Protein AF-A0A8S3SCC4-F1 (afdb_monomer)

Sequence (163 aa):
MCDLNDFANDFKFLLDLKSYLKEYIETNASKNVGDEINKGIHSKLVDGRSIRIVLPRGCDVLRSVSLENDLNFVGFIGFCKPADQVSETLRDKVWDIDGKLIEEFSNHEDIIAYLSAERTIGGEWGNLVLLQSFDAIEKWRDCPVHHTAIKYVNIQVASLFTC

Structure (mmCIF, N/CA/C/O backbone):
data_AF-A0A8S3SCC4-F1
#
_entry.id   AF-A0A8S3SCC4-F1
#
loop_
_atom_site.group_PDB
_atom_site.id
_atom_site.type_symbol
_atom_site.label_atom_id
_atom_site.label_alt_id
_atom_site.label_comp_id
_atom_site.label_asym_id
_atom_site.label_entity_id
_atom_site.label_seq_id
_atom_site.pdbx_PDB_ins_code
_atom_site.Cartn_x
_atom_site.Cartn_y
_atom_site.Cartn_z
_atom_site.occupancy
_atom_site.B_iso_or_equiv
_atom_site.auth_seq_id
_atom_site.auth_comp_id
_atom_site.auth_asym_id
_atom_site.auth_atom_id
_atom_site.pdbx_PDB_model_num
ATOM 1 N N . MET A 1 1 ? 23.772 -8.218 -3.392 1.00 34.91 1 MET A N 1
ATOM 2 C CA . MET A 1 1 ? 23.919 -7.814 -1.980 1.00 34.91 1 MET A CA 1
ATOM 3 C C . MET A 1 1 ? 22.969 -6.647 -1.807 1.00 34.91 1 MET A C 1
ATOM 5 O O . MET A 1 1 ? 23.211 -5.641 -2.454 1.00 34.91 1 MET A O 1
ATOM 9 N N . CYS A 1 2 ? 21.852 -6.816 -1.093 1.00 42.53 2 CYS A N 1
ATOM 10 C CA . CYS A 1 2 ? 21.035 -5.668 -0.689 1.00 42.53 2 CYS A CA 1
ATOM 11 C C . CYS A 1 2 ? 21.889 -4.826 0.257 1.00 42.53 2 CYS A C 1
ATOM 13 O O . CYS A 1 2 ? 22.423 -5.376 1.223 1.00 42.53 2 CYS A O 1
AT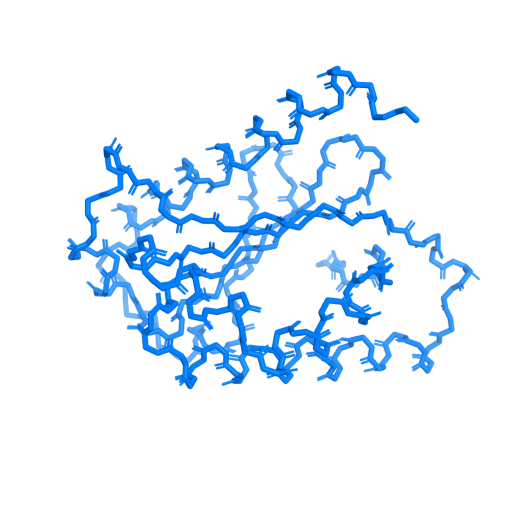OM 15 N N . ASP A 1 3 ? 22.082 -3.548 -0.055 1.00 53.12 3 ASP A N 1
ATOM 16 C CA . ASP A 1 3 ? 22.761 -2.635 0.854 1.00 53.12 3 ASP A CA 1
ATOM 17 C C . ASP A 1 3 ? 21.864 -2.456 2.091 1.00 53.12 3 ASP A C 1
ATOM 19 O O . ASP A 1 3 ? 20.648 -2.292 1.977 1.00 53.12 3 ASP A O 1
ATOM 23 N N . LEU A 1 4 ? 22.433 -2.531 3.294 1.00 49.72 4 LEU A N 1
ATOM 24 C CA . LEU A 1 4 ? 21.672 -2.343 4.537 1.00 49.72 4 LEU A CA 1
ATOM 25 C C . LEU A 1 4 ? 21.039 -0.942 4.599 1.00 49.72 4 LEU A C 1
ATOM 27 O O . LEU A 1 4 ? 19.999 -0.763 5.234 1.00 49.72 4 LEU A O 1
ATOM 31 N N . ASN A 1 5 ? 21.636 0.028 3.899 1.00 58.91 5 ASN A N 1
ATOM 32 C CA . ASN A 1 5 ? 21.083 1.369 3.742 1.00 58.91 5 ASN A CA 1
ATOM 33 C C . ASN A 1 5 ? 19.789 1.382 2.913 1.00 58.91 5 ASN A C 1
ATOM 35 O O . ASN A 1 5 ? 18.883 2.156 3.223 1.00 58.91 5 ASN A O 1
ATOM 39 N N . ASP A 1 6 ? 19.664 0.505 1.914 1.00 66.31 6 ASP A N 1
ATOM 40 C CA . ASP A 1 6 ? 18.458 0.412 1.085 1.00 66.31 6 ASP A CA 1
ATOM 41 C C . ASP A 1 6 ? 17.281 -0.112 1.913 1.00 66.31 6 ASP A C 1
ATOM 43 O O . ASP A 1 6 ? 16.201 0.473 1.899 1.00 66.31 6 ASP A O 1
ATOM 47 N N . PHE A 1 7 ? 17.519 -1.132 2.748 1.00 68.38 7 PHE A N 1
ATOM 48 C CA . PHE A 1 7 ? 16.483 -1.683 3.626 1.00 68.38 7 PHE A CA 1
ATOM 49 C C . PHE A 1 7 ? 15.972 -0.66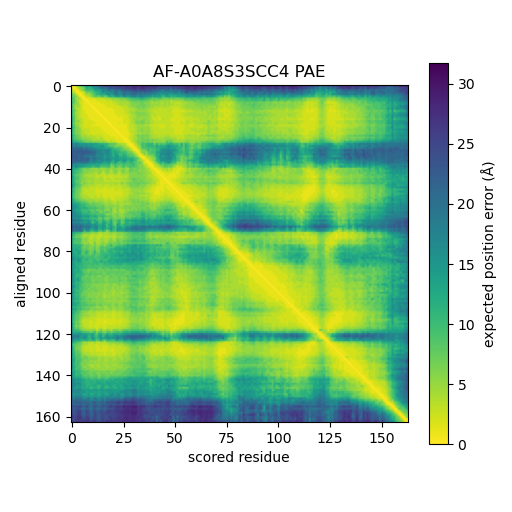2 4.653 1.00 68.38 7 PHE A C 1
ATOM 51 O O . PHE A 1 7 ? 14.769 -0.571 4.893 1.00 68.38 7 PHE A O 1
ATOM 58 N N . ALA A 1 8 ? 16.866 0.127 5.256 1.00 74.56 8 ALA A N 1
ATOM 59 C CA . ALA A 1 8 ? 16.470 1.164 6.208 1.00 74.56 8 ALA A CA 1
ATOM 60 C C . ALA A 1 8 ? 15.599 2.248 5.546 1.00 74.56 8 ALA A C 1
ATOM 62 O O . ALA A 1 8 ? 14.610 2.692 6.136 1.00 74.56 8 ALA A O 1
ATOM 63 N N . ASN A 1 9 ? 15.931 2.638 4.312 1.00 77.62 9 ASN A N 1
ATOM 64 C CA . ASN A 1 9 ? 15.153 3.602 3.535 1.00 77.62 9 ASN A CA 1
ATOM 65 C C . ASN A 1 9 ? 13.790 3.036 3.114 1.00 77.62 9 ASN A C 1
ATOM 67 O O . ASN A 1 9 ? 12.779 3.731 3.234 1.00 77.62 9 ASN A O 1
ATOM 71 N N . ASP A 1 10 ? 13.743 1.776 2.682 1.00 77.44 10 ASP A N 1
ATOM 72 C CA . ASP A 1 10 ? 12.503 1.078 2.330 1.00 77.44 10 ASP A CA 1
ATOM 73 C C . ASP A 1 10 ? 11.573 0.951 3.533 1.00 77.44 10 ASP A C 1
ATOM 75 O O . ASP A 1 10 ? 10.390 1.286 3.456 1.00 77.44 10 ASP A O 1
ATOM 79 N N . PHE A 1 11 ? 12.113 0.537 4.678 1.00 76.94 11 PHE A N 1
ATOM 80 C CA . PHE A 1 11 ? 11.336 0.423 5.903 1.00 76.94 11 PHE A CA 1
ATOM 81 C C . PHE A 1 11 ? 10.830 1.787 6.378 1.00 76.94 11 PHE A C 1
ATOM 83 O O . PHE A 1 11 ? 9.661 1.920 6.742 1.00 76.94 11 PHE A O 1
ATOM 90 N N . LYS A 1 12 ? 11.671 2.829 6.309 1.00 82.75 12 LYS A N 1
ATOM 91 C CA . LYS A 1 12 ? 11.249 4.200 6.612 1.00 82.75 12 LYS A CA 1
ATOM 92 C C . LYS A 1 12 ? 10.109 4.655 5.701 1.00 82.75 12 LYS A C 1
ATOM 94 O O . LYS A 1 12 ? 9.137 5.215 6.198 1.00 82.75 12 LYS A O 1
ATOM 99 N N . PHE A 1 13 ? 10.199 4.395 4.400 1.00 83.88 13 PHE A N 1
ATOM 100 C CA . PHE A 1 13 ? 9.131 4.723 3.459 1.00 83.88 13 PHE A CA 1
ATOM 101 C C . PHE A 1 13 ? 7.803 4.054 3.850 1.00 83.88 13 PHE A C 1
ATOM 103 O O . PHE A 1 13 ? 6.769 4.719 3.885 1.00 83.88 13 PHE A O 1
ATOM 110 N N . LEU A 1 14 ? 7.827 2.768 4.215 1.00 81.62 14 LEU A N 1
ATOM 111 C CA . LEU A 1 14 ? 6.627 2.048 4.655 1.00 81.62 14 LEU A CA 1
ATOM 112 C C . LEU A 1 14 ? 6.047 2.631 5.959 1.00 81.62 14 LEU A C 1
ATOM 114 O O . LEU A 1 14 ? 4.827 2.753 6.088 1.00 81.62 14 LEU A O 1
ATOM 118 N N . LEU A 1 15 ? 6.898 3.059 6.899 1.00 80.50 15 LEU A N 1
ATOM 119 C CA . LEU A 1 15 ? 6.463 3.765 8.112 1.00 80.50 15 LEU A CA 1
ATOM 120 C C . LEU A 1 15 ? 5.856 5.147 7.819 1.00 80.50 15 LEU A C 1
ATOM 122 O O . LEU A 1 15 ? 4.882 5.540 8.470 1.00 80.50 15 LEU A O 1
ATOM 126 N N . ASP A 1 16 ? 6.396 5.874 6.843 1.00 86.00 16 ASP A N 1
ATOM 127 C CA . ASP A 1 16 ? 5.852 7.164 6.414 1.00 86.00 16 ASP A CA 1
ATOM 128 C C . ASP A 1 16 ? 4.451 6.969 5.789 1.00 86.00 16 ASP A C 1
ATOM 130 O O . ASP A 1 16 ? 3.519 7.700 6.133 1.00 86.00 16 ASP A O 1
ATOM 134 N N . LEU A 1 17 ? 4.245 5.923 4.971 1.00 86.06 17 LEU A N 1
ATOM 135 C CA . LEU A 1 17 ? 2.919 5.569 4.433 1.00 86.06 17 LEU A CA 1
ATOM 136 C C . LEU A 1 17 ? 1.920 5.163 5.520 1.00 86.06 17 LEU A C 1
ATOM 138 O O . LEU A 1 17 ? 0.765 5.588 5.479 1.00 86.06 17 LEU A O 1
ATOM 142 N N . LYS A 1 18 ? 2.358 4.380 6.516 1.00 81.00 18 LYS A N 1
ATOM 143 C CA . LYS A 1 18 ? 1.554 4.073 7.712 1.00 81.00 18 LYS A CA 1
ATOM 144 C C . LYS A 1 18 ? 1.067 5.359 8.380 1.00 81.00 18 LYS A C 1
ATOM 146 O O . LYS A 1 18 ? -0.106 5.469 8.737 1.00 81.00 18 LYS A O 1
ATOM 151 N N . SER A 1 19 ? 1.987 6.294 8.599 1.00 83.19 19 SER A N 1
ATOM 152 C CA . SER A 1 19 ? 1.707 7.519 9.349 1.00 83.19 19 SER A CA 1
ATOM 153 C C . SER A 1 19 ? 0.724 8.400 8.583 1.00 83.19 19 SER A C 1
ATOM 155 O O . SER A 1 19 ? -0.257 8.866 9.158 1.00 83.19 19 SER A O 1
ATOM 157 N N . TYR A 1 20 ? 0.922 8.516 7.267 1.00 87.12 20 TYR A N 1
ATOM 158 C CA . TYR A 1 20 ? -0.009 9.197 6.376 1.00 87.12 20 TYR A CA 1
ATOM 159 C C . TYR A 1 20 ? -1.406 8.568 6.402 1.00 87.12 20 TYR A C 1
ATOM 161 O O . TYR A 1 20 ? -2.396 9.286 6.490 1.00 87.12 20 TYR A O 1
ATOM 169 N N . LEU A 1 21 ? -1.508 7.233 6.356 1.00 82.88 21 LEU A N 1
ATOM 170 C CA . LEU A 1 21 ? -2.800 6.547 6.421 1.00 82.88 21 LEU A CA 1
ATOM 171 C C . LEU A 1 21 ? -3.539 6.883 7.722 1.00 82.88 21 LEU A C 1
ATOM 173 O O . LEU A 1 21 ? -4.723 7.210 7.675 1.00 82.88 21 LEU A O 1
ATOM 177 N N . LYS A 1 22 ? -2.840 6.839 8.865 1.00 79.38 22 LYS A N 1
ATOM 178 C CA . LYS A 1 22 ? -3.409 7.194 10.174 1.00 79.38 22 LYS A CA 1
ATOM 179 C C . LYS A 1 22 ? -3.979 8.616 10.155 1.00 79.38 22 LYS A C 1
ATOM 181 O O . LYS A 1 22 ? -5.157 8.797 10.453 1.00 79.38 22 LYS A O 1
ATOM 186 N N . GLU A 1 23 ? -3.184 9.591 9.722 1.00 83.81 23 GLU A N 1
ATOM 187 C CA . GLU A 1 23 ? -3.604 10.996 9.636 1.00 83.81 23 GLU A CA 1
ATOM 188 C C . GLU A 1 23 ? -4.769 11.197 8.654 1.00 83.81 23 GLU A C 1
ATOM 190 O O . GLU A 1 23 ? -5.735 11.907 8.954 1.00 83.81 23 GLU A O 1
ATOM 195 N N . TYR A 1 24 ? -4.717 10.539 7.490 1.00 81.31 24 TYR A N 1
ATOM 196 C CA . TYR A 1 24 ? -5.777 10.590 6.487 1.00 81.31 24 TYR A CA 1
ATOM 197 C C . TYR A 1 24 ? -7.109 10.128 7.081 1.00 81.31 24 TYR A C 1
ATOM 199 O O . TYR A 1 24 ? -8.133 10.782 6.884 1.00 81.31 24 TYR A O 1
ATOM 207 N N . ILE A 1 25 ? -7.103 9.030 7.836 1.00 76.06 25 ILE A N 1
ATOM 208 C CA . ILE A 1 25 ? -8.306 8.481 8.463 1.00 76.06 25 ILE A CA 1
ATOM 209 C C . ILE A 1 25 ? -8.812 9.408 9.552 1.00 76.06 25 ILE A C 1
ATOM 211 O O . ILE A 1 25 ? -9.994 9.730 9.549 1.00 76.06 25 ILE A O 1
ATOM 215 N N . GLU A 1 26 ? -7.943 9.865 10.453 1.00 77.50 26 GLU A N 1
ATOM 216 C CA . GLU A 1 26 ? -8.316 10.784 11.534 1.00 77.50 26 GLU A CA 1
ATOM 217 C C . GLU A 1 26 ? -8.964 12.061 10.978 1.00 77.50 26 GLU A C 1
ATOM 219 O O . GLU A 1 26 ? -9.992 12.517 11.482 1.00 77.50 26 GLU A O 1
ATOM 224 N N . THR A 1 27 ? -8.431 12.580 9.871 1.00 79.06 27 THR A N 1
ATOM 225 C CA . THR A 1 27 ? -8.919 13.799 9.213 1.00 79.06 27 THR A CA 1
ATOM 226 C C . THR A 1 27 ? -10.203 13.577 8.408 1.00 79.06 27 THR A C 1
ATOM 228 O O . THR A 1 27 ? -11.042 14.474 8.305 1.00 79.06 27 THR A O 1
ATOM 231 N N . ASN A 1 28 ? -10.383 12.394 7.813 1.00 72.50 28 ASN A N 1
ATOM 232 C CA . ASN A 1 28 ? -11.508 12.094 6.921 1.00 72.50 28 ASN A CA 1
ATOM 233 C C . ASN A 1 28 ? -12.546 11.147 7.546 1.00 72.50 28 ASN A C 1
ATOM 235 O O . ASN A 1 28 ? -13.479 10.733 6.861 1.00 72.50 28 ASN A O 1
ATOM 239 N N . ALA A 1 29 ? -12.442 10.850 8.846 1.00 61.38 29 ALA A N 1
ATOM 240 C CA . ALA A 1 29 ? -13.289 9.891 9.554 1.00 61.38 29 ALA A CA 1
ATOM 241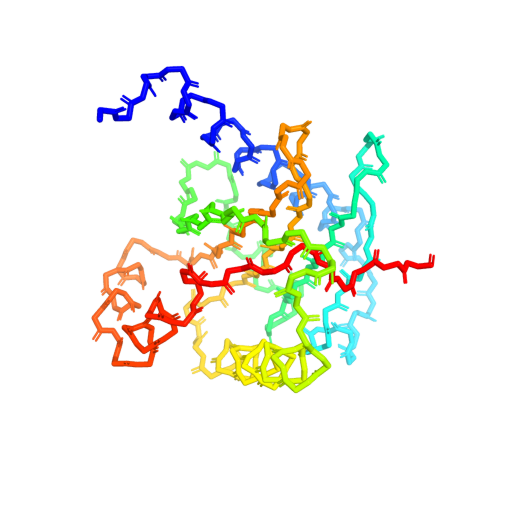 C C . ALA A 1 29 ? -14.790 10.204 9.478 1.00 61.38 29 ALA A C 1
ATOM 243 O O . ALA A 1 29 ? -15.596 9.304 9.671 1.00 61.38 29 ALA A O 1
ATOM 244 N N . SER A 1 30 ? -15.193 11.443 9.216 1.00 59.91 30 SER A N 1
ATOM 245 C CA . SER A 1 30 ? -16.602 11.841 9.108 1.00 59.91 30 SER A CA 1
ATOM 246 C C . SER A 1 30 ? -17.131 11.889 7.670 1.00 59.91 30 SER A C 1
ATOM 248 O O . SER A 1 30 ? -18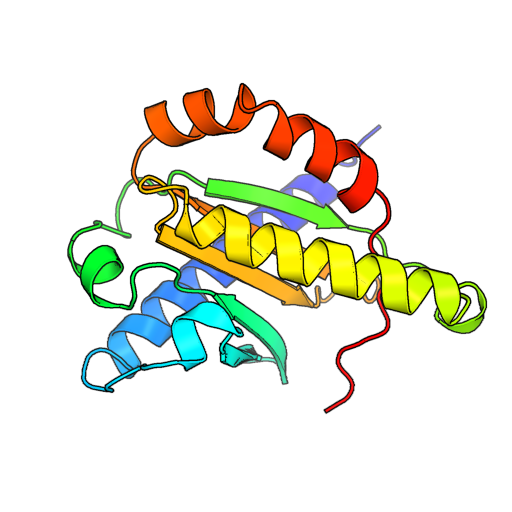.321 12.135 7.472 1.00 59.91 30 SER A O 1
ATOM 250 N N . LYS A 1 31 ? -16.279 11.679 6.658 1.00 64.31 31 LYS A N 1
ATOM 251 C CA . LYS A 1 31 ? -16.675 11.767 5.248 1.00 64.31 31 LYS A CA 1
ATOM 252 C C . LYS A 1 31 ? -17.251 10.442 4.765 1.00 64.31 31 LYS A C 1
ATOM 254 O O . LYS A 1 31 ? -16.727 9.373 5.062 1.00 64.31 31 LYS A O 1
ATOM 259 N N . ASN A 1 32 ? -18.324 10.528 3.986 1.00 57.47 32 ASN A N 1
ATOM 260 C CA . ASN A 1 32 ? -18.942 9.373 3.348 1.00 57.47 32 ASN A CA 1
ATOM 261 C C . ASN A 1 32 ? -18.122 9.023 2.096 1.00 57.47 32 ASN A C 1
ATOM 263 O O . ASN A 1 32 ? -18.336 9.582 1.022 1.00 57.47 32 ASN A O 1
ATOM 267 N N . VAL A 1 33 ? -17.107 8.181 2.273 1.00 60.09 33 VAL A N 1
ATOM 268 C CA . VAL A 1 33 ? -16.171 7.775 1.216 1.00 60.09 33 VAL A CA 1
ATOM 269 C C . VAL A 1 33 ? -16.831 6.628 0.447 1.00 60.09 33 VAL A C 1
ATOM 271 O O . VAL A 1 33 ? -16.583 5.477 0.752 1.00 60.09 33 VAL A O 1
ATOM 274 N N . GLY A 1 34 ? -17.794 6.930 -0.431 1.00 61.12 34 GLY A N 1
ATOM 275 C CA . GLY A 1 34 ? -18.620 5.938 -1.143 1.00 61.12 34 GLY A CA 1
ATOM 276 C C . GLY A 1 34 ? -17.842 5.113 -2.184 1.00 61.12 34 GLY A C 1
ATOM 277 O O . GLY A 1 34 ? -16.937 4.359 -1.847 1.00 61.12 34 GLY A O 1
ATOM 278 N N . ASP A 1 35 ? -18.157 5.263 -3.475 1.00 54.78 35 ASP A N 1
ATOM 279 C CA . ASP A 1 35 ? -17.534 4.494 -4.577 1.00 54.78 35 ASP A CA 1
ATOM 280 C C . ASP A 1 35 ? -16.009 4.704 -4.733 1.00 54.78 35 ASP A C 1
ATOM 282 O O . ASP A 1 35 ? -15.333 3.935 -5.426 1.00 54.78 35 ASP A O 1
ATOM 286 N N . GLU A 1 36 ? -15.446 5.729 -4.085 1.00 56.75 36 GLU A N 1
ATOM 287 C CA . GLU A 1 36 ? -14.003 6.014 -4.047 1.00 56.75 36 GLU A CA 1
ATOM 288 C C . GLU A 1 36 ? -13.195 4.894 -3.366 1.00 56.75 36 GLU A C 1
ATOM 290 O O . GLU A 1 36 ? -12.020 4.701 -3.684 1.00 56.75 36 GLU A O 1
ATOM 295 N N . ILE A 1 37 ? -13.847 4.093 -2.515 1.00 60.16 37 ILE A N 1
ATOM 296 C CA . ILE A 1 37 ? -13.304 2.885 -1.878 1.00 60.16 37 ILE A CA 1
ATOM 297 C C . ILE A 1 37 ? -12.724 1.899 -2.903 1.00 60.16 37 ILE A C 1
ATOM 299 O O . ILE A 1 37 ? -11.635 1.366 -2.683 1.00 60.16 37 ILE A O 1
ATOM 303 N N . ASN A 1 38 ? -13.423 1.696 -4.026 1.00 56.78 38 ASN A N 1
ATOM 304 C CA . ASN A 1 38 ? -13.098 0.659 -5.012 1.00 56.78 38 ASN A CA 1
ATOM 305 C C . ASN A 1 38 ? -12.225 1.162 -6.169 1.00 56.78 38 ASN A C 1
ATOM 307 O O . ASN A 1 38 ? -11.585 0.365 -6.842 1.00 56.78 38 ASN A O 1
ATOM 311 N N . LYS A 1 39 ? -12.201 2.472 -6.443 1.00 64.50 39 LYS A N 1
ATOM 312 C CA . LYS A 1 39 ? -11.375 3.045 -7.528 1.00 64.50 39 LYS A CA 1
ATOM 313 C C . LYS A 1 39 ? -10.019 3.550 -7.034 1.00 64.50 39 LYS A C 1
ATOM 315 O O . LYS A 1 39 ? -9.072 3.655 -7.817 1.00 64.50 39 LYS A O 1
ATOM 320 N N . GLY A 1 40 ? -9.904 3.774 -5.729 1.00 74.38 40 GLY A N 1
ATOM 321 C CA . GLY A 1 40 ? -8.739 4.357 -5.093 1.00 74.38 40 GLY A CA 1
ATOM 322 C C . GLY A 1 40 ? -8.856 5.874 -4.998 1.00 74.38 40 GLY A C 1
ATOM 323 O O . GLY A 1 40 ? -9.203 6.568 -5.950 1.00 74.38 40 GLY A O 1
ATOM 324 N N . ILE A 1 41 ? -8.543 6.384 -3.818 1.00 79.06 41 ILE A N 1
ATOM 325 C CA . ILE A 1 41 ? -8.477 7.794 -3.474 1.00 79.06 41 ILE A CA 1
ATOM 326 C C . ILE A 1 41 ? -7.093 8.288 -3.879 1.00 79.06 41 ILE A C 1
ATOM 328 O O . ILE A 1 41 ? -6.084 7.845 -3.329 1.00 79.06 41 ILE A O 1
ATOM 332 N N . HIS A 1 42 ? -7.041 9.205 -4.838 1.00 81.56 42 HIS A N 1
ATOM 333 C CA . HIS A 1 42 ? -5.795 9.821 -5.283 1.00 81.56 42 HIS A CA 1
ATOM 334 C C . HIS A 1 42 ? -5.538 11.105 -4.494 1.00 81.56 42 HIS A C 1
ATOM 336 O O . HIS A 1 42 ? -6.402 11.974 -4.399 1.00 81.56 42 HIS A O 1
ATOM 342 N N . SER A 1 43 ? -4.348 11.218 -3.913 1.00 84.56 43 SER A N 1
ATOM 343 C CA . SER A 1 43 ? -3.945 12.328 -3.053 1.00 84.56 43 SER A CA 1
ATOM 344 C C . SER A 1 43 ? -2.446 12.609 -3.204 1.00 84.56 43 SER A C 1
ATOM 346 O O . SER A 1 43 ? -1.769 12.033 -4.062 1.00 84.56 43 SER A O 1
ATOM 348 N N . LYS A 1 44 ? -1.926 13.513 -2.371 1.00 84.88 44 LYS A N 1
ATOM 349 C CA . LYS A 1 44 ? -0.507 13.854 -2.280 1.00 84.88 44 LYS A CA 1
ATOM 350 C C . LYS A 1 44 ? 0.026 13.636 -0.862 1.00 84.88 44 LYS A C 1
ATOM 352 O O . LYS A 1 44 ? -0.675 13.899 0.119 1.00 84.88 44 LYS A O 1
ATOM 357 N N . LEU A 1 45 ? 1.265 13.156 -0.774 1.00 83.12 45 LEU A N 1
ATOM 358 C CA . LEU A 1 45 ? 2.075 13.196 0.443 1.00 83.12 45 LEU A CA 1
ATOM 359 C C . LEU A 1 45 ? 2.438 14.652 0.784 1.00 83.12 45 LEU A C 1
ATOM 361 O O . LEU A 1 45 ? 2.310 15.545 -0.055 1.00 83.12 45 LEU A O 1
ATOM 365 N N . VAL A 1 46 ? 2.927 14.892 2.005 1.00 81.62 46 VAL A N 1
ATOM 366 C CA . VAL A 1 46 ? 3.295 16.237 2.502 1.00 81.62 46 VAL A CA 1
ATOM 367 C C . VAL A 1 46 ? 4.324 16.936 1.602 1.00 81.62 46 VAL A C 1
ATOM 369 O O . VAL A 1 46 ? 4.304 18.155 1.464 1.00 81.62 46 VAL A O 1
ATOM 372 N N . ASP A 1 47 ? 5.198 16.168 0.955 1.00 82.25 47 ASP A N 1
ATOM 373 C CA . ASP A 1 47 ? 6.224 16.659 0.030 1.00 82.25 47 ASP A CA 1
ATOM 374 C C . ASP A 1 47 ? 5.760 16.748 -1.438 1.00 82.25 47 ASP A C 1
ATOM 376 O O . ASP A 1 47 ? 6.564 17.031 -2.324 1.00 82.25 47 ASP A O 1
ATOM 380 N N . GLY A 1 48 ? 4.470 16.529 -1.711 1.00 82.19 48 GLY A N 1
ATOM 381 C CA . GLY A 1 48 ? 3.868 16.664 -3.040 1.00 82.19 48 GLY A CA 1
ATOM 382 C C . GLY A 1 48 ? 3.929 15.413 -3.919 1.00 82.19 48 GLY A C 1
ATOM 383 O O . GLY A 1 48 ? 3.394 15.436 -5.030 1.00 82.19 48 GLY A O 1
ATOM 384 N N . ARG A 1 49 ? 4.524 14.315 -3.440 1.00 85.50 49 ARG A N 1
ATOM 385 C CA . ARG A 1 49 ? 4.529 13.019 -4.137 1.00 85.50 49 ARG A CA 1
ATOM 386 C C . ARG A 1 49 ? 3.131 12.425 -4.259 1.00 85.50 49 ARG A C 1
ATOM 388 O O . ARG A 1 49 ? 2.296 12.591 -3.369 1.00 85.50 49 ARG A O 1
ATOM 395 N N . SER A 1 50 ? 2.874 11.718 -5.355 1.00 84.88 50 SER A N 1
ATOM 396 C CA . SER A 1 50 ? 1.580 11.066 -5.589 1.00 84.88 50 SER A CA 1
ATOM 397 C C . SER A 1 50 ? 1.364 9.880 -4.650 1.00 84.88 50 SER A C 1
ATOM 399 O O . SER A 1 50 ? 2.273 9.080 -4.434 1.00 84.88 50 SER A O 1
ATOM 401 N N . ILE A 1 51 ? 0.142 9.749 -4.128 1.00 86.56 51 ILE A N 1
ATOM 402 C CA . ILE A 1 51 ? -0.304 8.571 -3.384 1.00 86.56 51 ILE A CA 1
ATOM 403 C C . ILE A 1 51 ? -1.717 8.174 -3.801 1.00 86.56 51 ILE A C 1
ATOM 405 O O . ILE A 1 51 ? -2.579 9.017 -4.050 1.00 86.56 51 ILE A O 1
ATOM 409 N N . ARG A 1 52 ? -1.957 6.870 -3.851 1.00 86.81 52 ARG A N 1
ATOM 410 C CA . ARG A 1 52 ? -3.263 6.253 -4.019 1.00 86.81 52 ARG A CA 1
ATOM 411 C C . ARG A 1 52 ? -3.588 5.413 -2.792 1.00 86.81 52 ARG A C 1
ATOM 413 O O . ARG A 1 52 ? -2.737 4.653 -2.339 1.00 86.81 52 ARG A O 1
ATOM 420 N N . ILE A 1 53 ? -4.816 5.524 -2.296 1.00 86.88 53 ILE A N 1
ATOM 421 C CA . ILE A 1 53 ? -5.324 4.782 -1.139 1.00 86.88 53 ILE A CA 1
ATOM 422 C C . ILE A 1 53 ? -6.566 4.008 -1.568 1.00 86.88 53 ILE A C 1
ATOM 424 O O . ILE A 1 53 ? -7.541 4.598 -2.013 1.00 86.88 53 ILE A O 1
ATOM 428 N N . VAL A 1 54 ? -6.558 2.695 -1.415 1.00 85.88 54 VAL A N 1
ATOM 429 C CA . VAL A 1 54 ? -7.707 1.821 -1.648 1.00 85.88 54 VAL A CA 1
ATOM 430 C C . VAL A 1 54 ? -8.143 1.281 -0.294 1.00 85.88 54 VAL A C 1
ATOM 432 O O . VAL A 1 54 ? -7.321 0.766 0.465 1.00 85.88 54 VAL A O 1
ATOM 435 N N . LEU A 1 55 ? -9.430 1.418 0.015 1.00 83.25 55 LEU A N 1
ATOM 436 C CA . LEU A 1 55 ? -10.017 1.022 1.295 1.00 83.25 55 LEU A CA 1
ATOM 437 C C . LEU A 1 55 ? -11.161 0.046 1.031 1.00 83.25 55 LEU A C 1
ATOM 439 O O . LEU A 1 55 ? -12.305 0.467 1.150 1.00 83.25 55 LEU A O 1
ATOM 443 N N . PRO A 1 56 ? -10.902 -1.229 0.688 1.00 80.31 56 PRO A N 1
ATOM 444 C CA . PRO A 1 56 ? -11.907 -2.134 0.108 1.00 80.31 56 PRO A CA 1
ATOM 445 C C . PRO A 1 56 ? -13.190 -2.287 0.939 1.00 80.31 56 PRO A C 1
ATOM 447 O O . PRO A 1 56 ? -14.264 -2.568 0.416 1.00 80.31 56 PRO A O 1
ATOM 450 N N . ARG A 1 57 ? -13.082 -2.081 2.256 1.00 77.12 57 ARG A N 1
ATOM 451 C CA . ARG A 1 57 ? -14.177 -2.199 3.230 1.00 77.12 57 ARG A CA 1
ATOM 452 C C . ARG A 1 57 ? -14.555 -0.862 3.880 1.00 77.12 57 ARG A C 1
ATOM 454 O O . ARG A 1 57 ? -15.270 -0.834 4.879 1.00 77.12 57 ARG A O 1
ATOM 461 N N . GLY A 1 58 ? -14.057 0.240 3.331 1.00 77.38 58 GLY A N 1
ATOM 462 C CA . GLY A 1 58 ? -14.263 1.592 3.832 1.00 77.38 58 GLY A CA 1
ATOM 463 C C . GLY A 1 58 ? -13.502 1.930 5.111 1.00 77.38 58 GLY A C 1
ATOM 464 O O . GLY A 1 58 ? -12.750 1.134 5.676 1.00 77.38 58 GLY A O 1
ATOM 465 N N . CYS A 1 59 ? -13.707 3.162 5.575 1.00 74.62 59 CYS A N 1
ATOM 466 C CA . CYS A 1 59 ? -12.998 3.723 6.727 1.00 74.62 59 CYS A CA 1
ATOM 467 C C . CYS A 1 59 ? -13.401 3.094 8.070 1.00 74.62 59 CYS A C 1
ATOM 469 O O . CYS A 1 59 ? -12.678 3.244 9.054 1.00 74.62 59 CYS A O 1
ATOM 471 N N . ASP A 1 60 ? -14.541 2.404 8.140 1.00 72.12 60 ASP A N 1
ATOM 472 C CA . ASP A 1 60 ? -15.065 1.860 9.396 1.00 72.12 60 ASP A CA 1
ATOM 473 C C . ASP A 1 60 ? -14.177 0.739 9.952 1.00 72.12 60 ASP A C 1
ATOM 475 O O . ASP A 1 60 ? -13.908 0.710 11.155 1.00 72.12 60 ASP A O 1
ATOM 479 N N . VAL A 1 61 ? -13.645 -0.129 9.080 1.00 71.00 61 VAL A N 1
ATOM 480 C CA . VAL A 1 61 ? -12.737 -1.220 9.477 1.00 71.00 61 VAL A CA 1
ATOM 481 C C . VAL A 1 61 ? -11.460 -0.667 10.105 1.00 71.00 61 VAL A C 1
ATOM 483 O O . VAL A 1 61 ? -10.985 -1.194 11.110 1.00 71.00 61 VAL A O 1
ATOM 486 N N . LEU A 1 62 ? -10.948 0.449 9.593 1.00 69.75 62 LEU A N 1
ATOM 487 C CA . LEU A 1 62 ? -9.743 1.087 10.118 1.00 69.75 62 LEU A CA 1
ATOM 488 C C . LEU A 1 62 ? -9.911 1.632 11.541 1.00 69.75 62 LEU A C 1
ATOM 490 O O . LEU A 1 62 ? -8.951 1.617 12.303 1.00 69.75 62 LEU A O 1
ATOM 494 N N . ARG A 1 63 ? -11.120 2.059 11.935 1.00 66.56 63 ARG A N 1
ATOM 495 C CA . ARG A 1 63 ? -11.386 2.501 13.319 1.00 66.56 63 ARG A CA 1
ATOM 496 C C . ARG A 1 63 ? -11.363 1.346 14.318 1.00 66.56 63 ARG A C 1
ATOM 498 O O . ARG A 1 63 ? -11.130 1.569 15.502 1.00 66.56 63 ARG A O 1
ATOM 505 N N . SER A 1 64 ? -11.628 0.126 13.850 1.00 65.00 64 SER A N 1
ATOM 506 C CA . SER A 1 64 ? -11.605 -1.081 14.685 1.00 65.00 64 SER A CA 1
ATOM 507 C C . SER A 1 64 ? -10.193 -1.637 14.906 1.00 65.00 64 SER A C 1
ATOM 509 O O . SER A 1 64 ? -9.993 -2.493 15.765 1.00 65.00 64 SER A O 1
ATOM 511 N N . VAL A 1 65 ? -9.208 -1.141 14.151 1.00 65.81 65 VAL A N 1
ATOM 512 C CA . VAL A 1 65 ? -7.831 -1.636 14.152 1.00 65.81 65 VAL A CA 1
ATOM 513 C C . VAL A 1 65 ? -6.954 -0.632 14.892 1.00 65.81 65 VAL A C 1
ATOM 515 O O . VAL A 1 65 ? -6.850 0.531 14.509 1.00 65.81 65 VAL A O 1
ATOM 518 N N . SER A 1 66 ? -6.299 -1.076 15.966 1.00 63.69 66 SER A N 1
ATOM 519 C CA . SER A 1 66 ? -5.334 -0.239 16.679 1.00 63.69 66 SER A CA 1
ATOM 520 C C . SER A 1 66 ? -4.068 -0.078 15.838 1.00 63.69 66 SER A C 1
ATOM 522 O O . SER A 1 66 ? -3.220 -0.967 15.793 1.00 63.69 66 SER A O 1
ATOM 524 N N . LEU A 1 67 ? -3.922 1.074 15.180 1.00 63.88 67 LEU A N 1
ATOM 525 C CA . LEU A 1 67 ? -2.726 1.409 14.394 1.00 63.88 67 LEU A CA 1
ATOM 526 C C . LEU A 1 67 ? -1.483 1.677 15.272 1.00 63.88 67 LEU A C 1
ATOM 528 O O . LEU A 1 67 ? -0.390 1.921 14.745 1.00 63.88 67 LEU A O 1
ATOM 532 N N . GLU A 1 68 ? -1.642 1.675 16.600 1.00 58.53 68 GLU A N 1
ATOM 533 C CA . GLU A 1 68 ? -0.620 2.128 17.544 1.00 58.53 68 GLU A CA 1
ATOM 534 C C . GLU A 1 68 ? 0.462 1.084 17.814 1.00 58.53 68 GLU A C 1
ATOM 536 O O . GLU A 1 68 ? 1.623 1.476 17.890 1.00 58.53 68 GLU A O 1
ATOM 541 N N . ASN A 1 69 ? 0.131 -0.215 17.879 1.00 52.25 69 ASN A N 1
ATOM 542 C CA . ASN A 1 69 ? 1.063 -1.181 18.477 1.00 52.25 69 ASN A CA 1
ATOM 543 C C . ASN A 1 69 ? 1.559 -2.314 17.576 1.00 52.25 69 ASN A C 1
ATOM 545 O O . ASN A 1 69 ? 2.720 -2.655 17.722 1.00 52.25 69 ASN A O 1
ATOM 549 N N . ASP A 1 70 ? 0.805 -2.808 16.591 1.00 57.72 70 ASP A N 1
ATOM 550 C CA . ASP A 1 70 ? 1.330 -3.795 15.633 1.00 57.72 70 ASP A CA 1
ATOM 551 C C . ASP A 1 70 ? 0.609 -3.646 14.293 1.00 57.72 70 ASP A C 1
ATOM 553 O O . ASP A 1 70 ? -0.574 -3.963 14.169 1.00 57.72 70 ASP A O 1
ATOM 557 N N . LEU A 1 71 ? 1.305 -3.124 13.277 1.00 61.53 71 LEU A N 1
ATOM 558 C CA . LEU A 1 71 ? 0.774 -3.197 11.921 1.00 61.53 71 LEU A CA 1
ATOM 559 C C . LEU A 1 71 ? 1.222 -4.498 11.285 1.00 61.53 71 LEU A C 1
ATOM 561 O O . LEU A 1 71 ? 2.413 -4.722 11.079 1.00 61.53 71 LEU A O 1
ATOM 565 N N . ASN A 1 72 ? 0.245 -5.293 10.887 1.00 77.12 72 ASN A N 1
ATOM 566 C CA . ASN A 1 72 ? 0.478 -6.429 10.023 1.00 77.12 72 ASN A CA 1
ATOM 567 C C . ASN A 1 72 ? 0.439 -5.908 8.595 1.00 77.12 72 ASN A C 1
ATOM 569 O O . ASN A 1 72 ? -0.634 -5.654 8.058 1.00 77.12 72 ASN A O 1
ATOM 573 N N . PHE A 1 73 ? 1.601 -5.656 8.003 1.00 76.56 73 PHE A N 1
ATOM 574 C CA . PHE A 1 73 ? 1.669 -5.155 6.638 1.00 76.56 73 PHE A CA 1
ATOM 575 C C . PHE A 1 73 ? 2.664 -5.929 5.797 1.00 76.56 73 PHE A C 1
ATOM 577 O O . PHE A 1 73 ? 3.632 -6.504 6.292 1.00 76.56 73 PHE A O 1
ATOM 584 N N . VAL A 1 74 ? 2.429 -5.879 4.494 1.00 76.12 74 VAL A N 1
ATOM 585 C CA . VAL A 1 74 ? 3.367 -6.346 3.481 1.00 76.12 74 VAL A CA 1
ATOM 586 C C . VAL A 1 74 ? 3.690 -5.167 2.574 1.00 76.12 74 VAL A C 1
ATOM 588 O O . VAL A 1 74 ? 2.792 -4.452 2.123 1.00 76.12 74 VAL A O 1
ATOM 591 N N . GLY A 1 75 ? 4.982 -4.952 2.343 1.00 74.75 75 GLY A N 1
ATOM 592 C CA . GLY A 1 75 ? 5.492 -3.899 1.474 1.00 74.75 75 GLY A CA 1
ATOM 593 C C . GLY A 1 75 ? 6.060 -4.462 0.176 1.00 74.75 75 GLY A C 1
ATOM 594 O O . GLY A 1 75 ? 6.768 -5.468 0.200 1.00 74.75 75 GLY A O 1
ATOM 595 N N . PHE A 1 76 ? 5.797 -3.787 -0.942 1.00 74.50 76 PHE A N 1
ATOM 596 C CA . PHE A 1 76 ? 6.415 -4.081 -2.238 1.00 74.50 76 PHE A CA 1
ATOM 597 C C . PHE A 1 76 ? 7.121 -2.833 -2.736 1.00 74.50 76 PHE A C 1
ATOM 599 O O . PHE A 1 76 ? 6.484 -1.792 -2.887 1.00 74.50 76 PHE A O 1
ATOM 606 N N . ILE A 1 77 ? 8.416 -2.942 -3.012 1.00 72.62 77 ILE A N 1
ATOM 607 C CA . ILE A 1 77 ? 9.220 -1.844 -3.542 1.00 72.62 77 ILE A CA 1
ATOM 608 C C . ILE A 1 77 ? 9.578 -2.178 -4.986 1.00 72.62 77 ILE A C 1
ATOM 610 O O . ILE A 1 77 ? 10.195 -3.209 -5.256 1.00 72.62 77 ILE A O 1
ATOM 614 N N . GLY A 1 78 ? 9.118 -1.338 -5.912 1.00 66.38 78 GLY A N 1
ATOM 615 C CA . GLY A 1 78 ? 9.226 -1.569 -7.343 1.00 66.38 78 GLY A CA 1
ATOM 616 C C . GLY A 1 78 ? 10.105 -0.533 -8.027 1.00 66.38 78 GLY A C 1
ATOM 617 O O . GLY A 1 78 ? 9.901 0.674 -7.886 1.00 66.38 78 GLY A O 1
ATOM 618 N N . PHE A 1 79 ? 11.042 -1.015 -8.842 1.00 66.50 79 PHE A N 1
ATOM 619 C CA . PHE A 1 79 ? 11.762 -0.167 -9.781 1.00 66.50 79 PHE A CA 1
ATOM 620 C C . PHE A 1 79 ? 10.907 0.090 -10.994 1.00 66.50 79 PHE A C 1
ATOM 622 O O . PHE A 1 79 ? 10.284 -0.813 -11.547 1.00 66.50 79 PHE A O 1
ATOM 629 N N . CYS A 1 80 ? 10.931 1.328 -11.430 1.00 65.00 80 CYS A N 1
ATOM 630 C CA . CYS A 1 80 ? 10.131 1.752 -12.538 1.00 65.00 80 CYS A CA 1
ATOM 631 C C . CYS A 1 80 ? 10.891 1.691 -13.852 1.00 65.00 80 CYS A C 1
ATOM 633 O O . CYS A 1 80 ? 12.009 2.191 -13.961 1.00 65.00 80 CYS A O 1
ATOM 635 N N . LYS A 1 81 ? 10.256 1.145 -14.891 1.00 64.94 81 LYS A N 1
ATOM 636 C CA . LYS A 1 81 ? 10.806 1.273 -16.243 1.00 64.94 81 LYS A CA 1
ATOM 637 C C . LYS A 1 81 ? 10.686 2.713 -16.759 1.00 64.94 81 LYS A C 1
ATOM 639 O O . LYS A 1 81 ? 9.626 3.319 -16.574 1.00 64.94 81 LYS A O 1
ATOM 644 N N . PRO A 1 82 ? 11.718 3.234 -17.450 1.00 67.75 82 PRO A N 1
ATOM 645 C CA . PRO A 1 82 ? 11.637 4.501 -18.171 1.00 67.75 82 PRO A CA 1
ATOM 646 C C . PRO A 1 82 ? 10.456 4.521 -19.149 1.00 67.75 82 PRO A C 1
ATOM 648 O O . PRO A 1 82 ? 10.162 3.514 -19.794 1.00 67.75 82 PRO A O 1
ATOM 651 N N . ALA A 1 83 ? 9.763 5.657 -19.256 1.00 68.38 83 ALA A N 1
ATOM 652 C CA . ALA A 1 83 ? 8.507 5.762 -20.006 1.00 68.38 83 ALA A CA 1
ATOM 653 C C . ALA A 1 83 ? 8.652 5.445 -21.508 1.00 68.38 83 ALA A C 1
ATOM 655 O O . ALA A 1 83 ? 7.706 4.955 -22.128 1.00 68.38 83 ALA A O 1
ATOM 656 N N . ASP A 1 84 ? 9.830 5.702 -22.076 1.00 76.25 84 ASP A N 1
ATOM 657 C CA . ASP A 1 84 ? 10.225 5.399 -23.456 1.00 76.25 84 ASP A CA 1
ATOM 658 C C . ASP A 1 84 ? 10.485 3.901 -23.699 1.00 76.25 84 ASP A C 1
ATOM 660 O O . ASP A 1 84 ? 10.464 3.445 -24.840 1.00 76.25 84 ASP A O 1
ATOM 664 N N . GLN A 1 85 ? 10.663 3.113 -22.636 1.00 73.44 85 GLN A N 1
ATOM 665 C CA . GLN A 1 85 ? 10.838 1.658 -22.692 1.00 73.44 85 GLN A CA 1
ATOM 666 C C . GLN A 1 85 ? 9.531 0.881 -22.480 1.00 73.44 85 GLN A C 1
ATOM 668 O O . GLN A 1 85 ? 9.542 -0.351 -22.388 1.00 73.44 85 GLN A O 1
ATOM 673 N N . VAL A 1 86 ? 8.398 1.578 -22.378 1.00 73.25 86 VAL A N 1
ATOM 674 C CA . VAL A 1 86 ? 7.100 0.975 -22.069 1.00 73.25 86 VAL A CA 1
ATOM 675 C C . VAL A 1 86 ? 6.119 1.261 -23.194 1.00 73.25 86 VAL A C 1
ATOM 677 O O . VAL A 1 86 ? 5.629 2.381 -23.342 1.00 73.25 86 VAL A O 1
ATOM 680 N N . SER A 1 87 ? 5.797 0.212 -23.952 1.00 82.19 87 SER A N 1
ATOM 681 C CA . SER A 1 87 ? 4.774 0.263 -24.995 1.00 82.19 87 SER A CA 1
ATOM 682 C C . SER A 1 87 ? 3.375 0.474 -24.414 1.00 82.19 87 SER A C 1
ATOM 684 O O . SER A 1 87 ? 3.086 0.063 -23.291 1.00 82.19 87 SER A O 1
ATOM 686 N N . GLU A 1 88 ? 2.478 1.056 -25.209 1.00 79.56 88 GLU A N 1
ATOM 687 C CA . GLU A 1 88 ? 1.068 1.260 -24.846 1.00 79.56 88 GLU A CA 1
ATOM 688 C C . GLU A 1 88 ? 0.378 -0.056 -24.453 1.00 79.56 88 GLU A C 1
ATOM 690 O O . GLU A 1 88 ? -0.224 -0.152 -23.393 1.00 79.56 88 GLU A O 1
ATOM 695 N N . THR A 1 89 ? 0.618 -1.139 -25.198 1.00 83.81 89 THR A N 1
ATOM 696 C CA . THR A 1 89 ? 0.098 -2.472 -24.851 1.00 83.81 89 THR A CA 1
ATOM 697 C C . THR A 1 89 ? 0.575 -2.975 -23.486 1.00 83.81 89 THR A C 1
ATOM 699 O O . THR A 1 89 ? -0.149 -3.700 -22.807 1.00 83.81 89 THR A O 1
ATOM 702 N N . LEU A 1 90 ? 1.810 -2.658 -23.082 1.00 77.25 90 LEU A N 1
ATOM 703 C CA . LEU A 1 90 ? 2.297 -3.020 -21.751 1.00 77.25 90 LEU A CA 1
ATOM 704 C C . LEU A 1 90 ? 1.628 -2.156 -20.676 1.00 77.25 90 LEU A C 1
ATOM 706 O O . LEU A 1 90 ? 1.282 -2.684 -19.624 1.00 77.25 90 LEU A O 1
ATOM 710 N N . ARG A 1 91 ? 1.401 -0.868 -20.957 1.00 73.62 91 ARG A N 1
ATOM 711 C CA . ARG A 1 91 ? 0.672 0.046 -20.065 1.00 73.62 91 ARG A CA 1
ATOM 712 C C . ARG A 1 91 ? -0.748 -0.444 -19.799 1.00 73.62 91 ARG A C 1
ATOM 714 O O . ARG A 1 91 ? -1.127 -0.570 -18.640 1.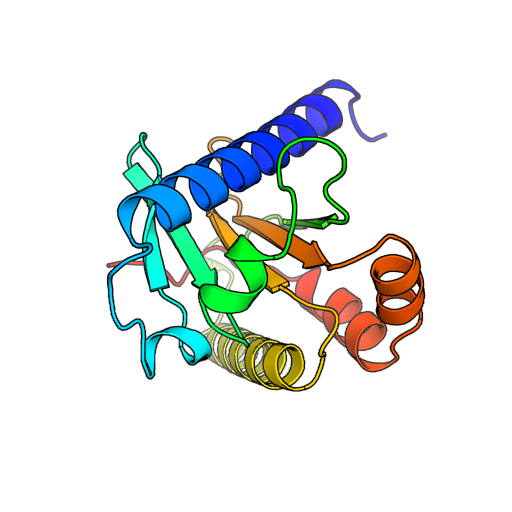00 73.62 91 ARG A O 1
ATOM 721 N N . ASP A 1 92 ? -1.484 -0.808 -20.845 1.00 78.50 92 ASP A N 1
ATOM 722 C CA . ASP A 1 92 ? -2.858 -1.307 -20.718 1.00 78.50 92 ASP A CA 1
ATOM 723 C C . ASP A 1 92 ? -2.922 -2.597 -19.896 1.00 78.50 92 ASP A C 1
ATOM 725 O O . ASP A 1 92 ? -3.800 -2.765 -19.055 1.00 78.50 92 ASP A O 1
ATOM 729 N N . LYS A 1 93 ? -1.951 -3.500 -20.086 1.00 77.25 93 LYS A N 1
ATOM 730 C CA . LYS A 1 93 ? -1.851 -4.734 -19.293 1.00 77.25 93 LYS A CA 1
ATOM 731 C C . LYS A 1 93 ? -1.573 -4.460 -17.821 1.00 77.25 93 LYS A C 1
ATOM 733 O O . LYS A 1 93 ? -2.129 -5.148 -16.975 1.00 77.25 93 LYS A O 1
ATOM 738 N N . VAL A 1 94 ? -0.711 -3.493 -17.512 1.00 73.81 94 VAL A N 1
ATOM 739 C CA . VAL A 1 94 ? -0.441 -3.103 -16.121 1.00 73.81 94 VAL A CA 1
ATOM 740 C C . VAL A 1 94 ? -1.707 -2.536 -15.480 1.00 73.81 94 VAL A C 1
ATOM 742 O O . VAL A 1 94 ? -2.030 -2.929 -14.364 1.00 73.81 94 VAL A O 1
ATOM 745 N N . TRP A 1 95 ? -2.463 -1.699 -16.196 1.00 73.62 95 TRP A N 1
ATOM 746 C CA . TRP A 1 95 ? -3.739 -1.170 -15.708 1.00 73.62 95 TRP A CA 1
ATOM 747 C C . TRP A 1 95 ? -4.808 -2.235 -15.491 1.00 73.62 95 TRP A C 1
ATOM 749 O O . TRP A 1 95 ? -5.496 -2.211 -14.475 1.00 73.62 95 TRP A O 1
ATOM 759 N N . ASP A 1 96 ? -4.939 -3.176 -16.423 1.00 77.50 96 ASP A N 1
ATOM 760 C CA . ASP A 1 96 ? -5.859 -4.306 -16.285 1.00 77.50 96 ASP A CA 1
ATOM 761 C C . ASP A 1 96 ? -5.499 -5.172 -15.065 1.00 77.50 96 ASP A C 1
ATOM 763 O O . ASP A 1 96 ? -6.377 -5.567 -14.301 1.00 77.50 96 ASP A O 1
ATOM 767 N N . ILE A 1 97 ? -4.204 -5.418 -14.831 1.00 76.00 97 ILE A N 1
ATOM 768 C CA . ILE A 1 97 ? -3.728 -6.165 -13.658 1.00 76.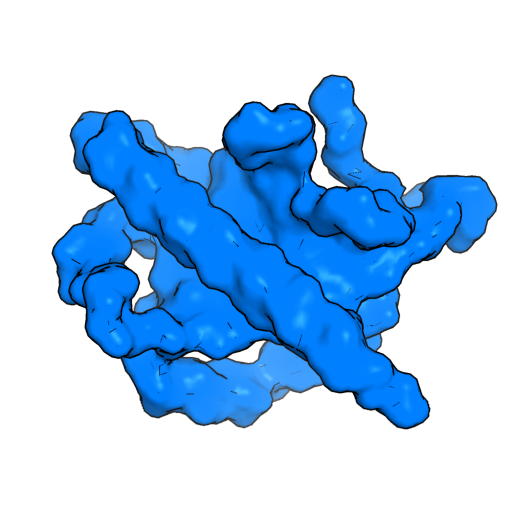00 97 ILE A CA 1
ATOM 769 C C . ILE A 1 97 ? -3.973 -5.387 -12.359 1.00 76.00 97 ILE A C 1
ATOM 771 O O . ILE A 1 97 ? -4.434 -5.981 -11.389 1.00 76.00 97 ILE A O 1
ATOM 775 N N . ASP A 1 98 ? -3.694 -4.082 -12.326 1.00 75.62 98 ASP A N 1
ATOM 776 C CA . ASP A 1 98 ? -3.960 -3.231 -11.158 1.00 75.62 98 ASP A CA 1
ATOM 777 C C . ASP A 1 98 ? -5.458 -3.199 -10.815 1.00 75.62 98 ASP A C 1
ATOM 779 O O . ASP A 1 98 ? -5.832 -3.399 -9.661 1.00 75.62 98 ASP A O 1
ATOM 783 N N . GLY A 1 99 ? -6.323 -3.052 -11.824 1.00 76.19 99 GLY A N 1
ATOM 784 C CA . GLY A 1 99 ? -7.775 -3.112 -11.656 1.00 76.19 99 GLY A CA 1
ATOM 785 C C . GLY A 1 99 ? -8.245 -4.438 -11.054 1.00 76.19 99 GLY A C 1
ATOM 786 O O . GLY A 1 99 ? -9.006 -4.440 -10.086 1.00 76.19 99 GLY A O 1
ATOM 787 N N . LYS A 1 100 ? -7.740 -5.562 -11.576 1.00 77.25 100 LYS A N 1
ATOM 788 C CA . LYS A 1 100 ? -8.038 -6.905 -11.052 1.00 77.25 100 LYS A CA 1
ATOM 789 C C . LYS A 1 100 ? -7.542 -7.093 -9.623 1.00 77.25 100 LYS A C 1
ATOM 791 O O . LYS A 1 100 ? -8.263 -7.651 -8.806 1.00 77.25 100 LYS A O 1
ATOM 796 N N . LEU A 1 101 ? -6.354 -6.586 -9.299 1.00 76.19 101 LEU A N 1
ATOM 797 C CA . LEU A 1 101 ? -5.799 -6.666 -7.948 1.00 76.19 101 LEU A CA 1
ATOM 798 C C . LEU A 1 101 ? -6.686 -5.935 -6.926 1.00 76.19 101 LEU A C 1
ATOM 800 O O . LEU A 1 101 ? -6.880 -6.411 -5.811 1.00 76.19 101 LEU A O 1
ATOM 804 N N . ILE A 1 102 ? -7.258 -4.792 -7.302 1.00 76.31 102 ILE A N 1
ATOM 805 C CA . ILE A 1 102 ? -8.170 -4.047 -6.424 1.00 76.31 102 ILE A CA 1
ATOM 806 C C . ILE A 1 102 ? -9.493 -4.778 -6.243 1.00 76.31 102 ILE A C 1
ATOM 808 O O . ILE A 1 102 ? -10.005 -4.840 -5.127 1.00 76.31 102 ILE A O 1
ATOM 812 N N . GLU A 1 103 ? -10.034 -5.352 -7.318 1.00 77.31 103 GLU A N 1
ATOM 813 C CA . GLU A 1 103 ? -11.223 -6.201 -7.236 1.00 77.31 103 GLU A CA 1
ATOM 814 C C . GLU A 1 103 ? -10.980 -7.397 -6.302 1.00 77.31 103 GLU A C 1
ATOM 816 O O . GLU A 1 103 ? -11.823 -7.732 -5.470 1.00 77.31 103 GLU A O 1
ATOM 821 N N . GLU A 1 104 ? -9.795 -8.003 -6.372 1.00 76.69 104 GLU A N 1
ATOM 822 C CA . GLU A 1 104 ? -9.378 -9.070 -5.464 1.00 76.69 104 GLU A CA 1
ATOM 823 C C . GLU A 1 104 ? -9.284 -8.598 -4.012 1.00 76.69 104 GLU A C 1
ATOM 825 O O . GLU A 1 104 ? -9.725 -9.322 -3.120 1.00 76.69 104 GLU A O 1
ATOM 830 N N . PHE A 1 105 ? -8.784 -7.387 -3.742 1.00 79.19 105 PHE A N 1
ATOM 831 C CA . PHE A 1 105 ? -8.744 -6.851 -2.378 1.00 79.19 105 PHE A CA 1
ATOM 832 C C . PHE A 1 105 ? -10.131 -6.755 -1.742 1.00 79.19 105 PHE A C 1
ATOM 834 O O . PHE A 1 105 ? -10.270 -7.054 -0.557 1.00 79.19 105 PHE A O 1
ATOM 841 N N . SER A 1 106 ? -11.166 -6.426 -2.516 1.00 75.69 106 SER A N 1
ATOM 842 C CA . SER A 1 106 ? -12.550 -6.432 -2.025 1.00 75.69 106 SER A CA 1
ATOM 843 C C . SER A 1 106 ? -13.069 -7.835 -1.683 1.00 75.69 106 SER A C 1
ATOM 845 O O . SER A 1 106 ? -13.996 -7.959 -0.885 1.00 75.69 106 SER A O 1
ATOM 847 N N . ASN A 1 107 ? -12.449 -8.894 -2.215 1.00 77.56 107 ASN A N 1
ATOM 848 C CA . ASN A 1 107 ? -12.771 -10.291 -1.904 1.00 77.56 107 ASN A CA 1
ATOM 849 C C . ASN A 1 107 ? -11.960 -10.865 -0.723 1.00 77.56 107 ASN A C 1
ATOM 851 O O . ASN A 1 107 ? -12.192 -12.004 -0.312 1.00 77.56 107 ASN A O 1
ATOM 855 N N . HIS A 1 108 ? -11.021 -10.101 -0.158 1.00 78.19 108 HIS A N 1
ATOM 856 C CA . HIS A 1 108 ? -10.189 -10.517 0.969 1.00 78.19 108 HIS A CA 1
ATOM 857 C C . HIS A 1 108 ? -10.568 -9.752 2.242 1.00 78.19 108 HIS A C 1
ATOM 859 O O . HIS A 1 108 ? -10.127 -8.628 2.464 1.00 78.19 108 HIS A O 1
ATOM 865 N N . GLU A 1 109 ? -11.345 -10.388 3.125 1.00 81.56 109 GLU A N 1
ATOM 866 C CA . GLU A 1 109 ? -11.840 -9.754 4.363 1.00 81.56 109 GLU A CA 1
ATOM 867 C C . GLU A 1 109 ? -10.725 -9.265 5.296 1.00 81.56 109 GLU A C 1
ATOM 869 O O . GLU A 1 109 ? -10.909 -8.295 6.034 1.00 81.56 109 GLU A O 1
ATOM 874 N N . ASP A 1 110 ? -9.576 -9.931 5.233 1.00 84.25 110 ASP A N 1
ATOM 875 C CA . ASP A 1 110 ? -8.408 -9.675 6.061 1.00 84.25 110 ASP A CA 1
ATOM 876 C C . ASP A 1 110 ? -7.595 -8.435 5.607 1.00 84.25 110 ASP A C 1
ATOM 878 O O . ASP A 1 110 ? -6.738 -7.959 6.360 1.00 84.25 110 ASP A O 1
ATOM 882 N N . ILE A 1 111 ? -7.843 -7.899 4.398 1.00 84.38 111 ILE A N 1
ATOM 883 C CA . ILE A 1 111 ? -7.182 -6.692 3.874 1.00 84.38 111 ILE A CA 1
ATOM 884 C C . ILE A 1 111 ? -7.961 -5.453 4.307 1.00 84.38 111 ILE A C 1
ATOM 886 O O . ILE A 1 111 ? -9.141 -5.278 4.003 1.00 84.38 111 ILE A O 1
ATOM 890 N N . ILE A 1 112 ? -7.268 -4.557 5.000 1.00 84.62 112 ILE A N 1
ATOM 891 C CA . ILE A 1 112 ? -7.847 -3.321 5.519 1.00 84.62 112 ILE A CA 1
ATOM 892 C C . ILE A 1 112 ? -7.646 -2.170 4.532 1.00 84.62 112 ILE A C 1
ATOM 894 O O . ILE A 1 112 ? -8.572 -1.402 4.272 1.00 84.62 112 ILE A O 1
ATOM 898 N N . ALA A 1 113 ? -6.428 -2.024 4.010 1.00 85.81 113 ALA A N 1
ATOM 899 C CA . ALA A 1 113 ? -6.068 -0.929 3.120 1.00 85.81 113 ALA A CA 1
ATOM 900 C C . ALA A 1 113 ? -4.935 -1.331 2.174 1.00 85.81 113 ALA A C 1
ATOM 902 O O . ALA A 1 113 ? -4.065 -2.123 2.534 1.00 85.81 113 ALA A O 1
ATOM 903 N N . TYR A 1 114 ? -4.913 -0.719 0.996 1.00 86.75 114 TYR A N 1
ATOM 904 C CA . TYR A 1 114 ? -3.791 -0.758 0.066 1.00 86.75 114 TYR A CA 1
ATOM 905 C C . TYR A 1 114 ? -3.365 0.661 -0.288 1.00 86.75 114 TYR A C 1
ATOM 907 O O . TYR A 1 114 ? -4.195 1.510 -0.604 1.00 86.75 114 TYR A O 1
ATOM 915 N N . LEU A 1 115 ? -2.067 0.925 -0.222 1.00 87.69 115 LEU A N 1
ATOM 916 C CA . LEU A 1 115 ? -1.475 2.210 -0.548 1.00 87.69 115 LEU A CA 1
ATOM 917 C C . LEU A 1 115 ? -0.426 2.007 -1.625 1.00 87.69 115 LEU A C 1
ATOM 919 O O . LEU A 1 115 ? 0.357 1.067 -1.545 1.00 87.69 115 LEU A O 1
ATOM 923 N N . SER A 1 116 ? -0.387 2.912 -2.594 1.00 86.44 116 SER A N 1
ATOM 924 C CA . SER A 1 116 ? 0.660 2.985 -3.610 1.00 86.44 116 SER A CA 1
ATOM 925 C C . SER A 1 116 ? 1.158 4.419 -3.679 1.00 86.44 116 SER A C 1
ATOM 927 O O . SER A 1 116 ? 0.345 5.330 -3.832 1.00 86.44 116 SER A O 1
ATOM 929 N N . ALA A 1 117 ? 2.459 4.647 -3.513 1.00 87.62 117 ALA A N 1
ATOM 930 C CA . ALA A 1 117 ? 3.024 5.993 -3.485 1.00 87.62 117 ALA A CA 1
ATOM 931 C C . ALA A 1 117 ? 4.383 6.083 -4.177 1.00 87.62 117 ALA A C 1
ATOM 933 O O . ALA A 1 117 ? 5.178 5.139 -4.152 1.00 87.62 117 ALA A O 1
ATOM 934 N N . GLU A 1 118 ? 4.671 7.264 -4.720 1.00 84.50 118 GLU A N 1
ATOM 935 C CA . GLU A 1 118 ? 5.993 7.602 -5.243 1.00 84.50 118 GLU A CA 1
ATOM 936 C C . GLU A 1 118 ? 7.027 7.637 -4.112 1.00 84.50 118 GLU A C 1
ATOM 938 O O . GLU A 1 118 ? 6.758 8.088 -2.994 1.00 84.50 118 GLU A O 1
ATOM 943 N N . ARG A 1 119 ? 8.248 7.204 -4.411 1.00 82.12 119 ARG A N 1
ATOM 944 C CA . ARG A 1 119 ? 9.419 7.249 -3.530 1.00 82.12 119 ARG A CA 1
ATOM 945 C C . ARG A 1 119 ? 10.308 8.431 -3.913 1.00 82.12 119 ARG A C 1
ATOM 947 O O . ARG A 1 119 ? 10.376 8.838 -5.068 1.00 82.12 119 ARG A O 1
ATOM 954 N N . THR A 1 120 ? 10.996 8.998 -2.924 1.00 71.69 120 THR A N 1
ATOM 955 C CA . THR A 1 120 ? 11.923 10.129 -3.115 1.00 71.69 120 THR A CA 1
ATOM 956 C C . THR A 1 120 ? 13.184 9.750 -3.888 1.00 71.69 120 THR A C 1
ATOM 958 O O . THR A 1 120 ? 13.803 10.613 -4.505 1.00 71.69 120 THR A O 1
ATOM 961 N N . ILE A 1 121 ? 13.573 8.475 -3.863 1.00 61.81 121 ILE A N 1
ATOM 962 C CA . ILE A 1 121 ? 14.759 7.962 -4.550 1.00 61.81 121 ILE A CA 1
ATOM 963 C C . ILE A 1 121 ? 14.305 7.204 -5.806 1.00 61.81 121 ILE A C 1
ATOM 965 O O . ILE A 1 121 ? 13.406 6.370 -5.741 1.00 61.81 121 ILE A O 1
ATOM 969 N N . GLY A 1 122 ? 14.906 7.534 -6.955 1.00 53.69 122 GLY A N 1
ATOM 970 C CA . GLY A 1 122 ? 14.789 6.769 -8.206 1.00 53.69 122 GLY A CA 1
ATOM 971 C C . GLY A 1 122 ? 13.542 7.010 -9.070 1.00 53.69 122 GLY A C 1
ATOM 972 O O . GLY A 1 122 ? 13.462 6.451 -10.160 1.00 53.69 122 GLY A O 1
ATOM 973 N N . GLY A 1 123 ? 12.577 7.837 -8.639 1.00 55.81 123 GLY A N 1
ATOM 974 C CA . GLY A 1 123 ? 11.282 7.953 -9.340 1.00 55.81 123 GLY A CA 1
ATOM 975 C C . GLY A 1 123 ? 10.465 6.655 -9.270 1.00 55.81 123 GLY A C 1
ATOM 976 O O . GLY A 1 123 ? 9.707 6.325 -10.180 1.00 55.81 123 GLY A O 1
ATOM 977 N N . GLU A 1 124 ? 10.699 5.890 -8.206 1.00 73.81 124 GLU A N 1
ATOM 978 C CA . GLU A 1 124 ? 10.201 4.537 -7.983 1.00 73.81 124 GLU A CA 1
ATOM 979 C C . GLU A 1 124 ? 8.867 4.557 -7.237 1.00 73.81 124 GLU A C 1
ATOM 981 O O . GLU A 1 124 ? 8.517 5.552 -6.601 1.00 73.81 124 GLU A O 1
ATOM 986 N N . TRP A 1 125 ? 8.128 3.450 -7.280 1.00 77.88 125 TRP A N 1
ATOM 987 C CA . TRP A 1 125 ? 6.867 3.306 -6.555 1.00 77.88 125 TRP A CA 1
ATOM 988 C C . TRP A 1 125 ? 7.002 2.240 -5.476 1.00 77.88 125 TRP A C 1
ATOM 990 O O . TRP A 1 125 ? 7.718 1.247 -5.620 1.00 77.88 125 TRP A O 1
ATOM 1000 N N . GLY A 1 126 ? 6.324 2.470 -4.361 1.00 81.00 126 GLY A N 1
ATOM 1001 C CA . GLY A 1 126 ? 6.221 1.503 -3.286 1.00 81.00 126 GLY A CA 1
ATOM 1002 C C . GLY A 1 126 ? 4.774 1.317 -2.874 1.00 81.00 126 GLY A C 1
ATOM 1003 O O . GLY A 1 126 ? 3.967 2.244 -2.943 1.00 81.00 126 GLY A O 1
ATOM 1004 N N . ASN A 1 127 ? 4.455 0.101 -2.453 1.00 84.50 127 ASN A N 1
ATOM 1005 C CA . ASN A 1 127 ? 3.105 -0.296 -2.100 1.00 84.50 127 ASN A CA 1
ATOM 1006 C C . ASN A 1 127 ? 3.085 -0.863 -0.685 1.00 84.50 127 ASN A C 1
ATOM 1008 O O . ASN A 1 127 ? 4.015 -1.568 -0.292 1.00 84.50 127 ASN A O 1
ATOM 1012 N N . LEU A 1 128 ? 2.021 -0.575 0.057 1.00 86.25 128 LEU A N 1
ATOM 1013 C CA . LEU A 1 128 ? 1.773 -1.086 1.399 1.00 86.25 128 LEU A CA 1
ATOM 1014 C C . LEU A 1 128 ? 0.379 -1.706 1.433 1.00 86.25 128 LEU A C 1
ATOM 1016 O O . LEU A 1 128 ? -0.605 -1.028 1.153 1.00 86.25 128 LEU A O 1
ATOM 1020 N N . VAL A 1 129 ? 0.296 -2.982 1.796 1.00 85.06 129 VAL A N 1
ATOM 1021 C CA . VAL A 1 129 ? -0.968 -3.653 2.117 1.00 85.06 129 VAL A CA 1
ATOM 1022 C C . VAL A 1 129 ? -1.048 -3.783 3.623 1.00 85.06 129 VAL A C 1
ATOM 1024 O O . VAL A 1 129 ? -0.162 -4.379 4.229 1.00 85.06 129 VAL A O 1
ATOM 1027 N N . LEU A 1 130 ? -2.093 -3.218 4.216 1.00 85.00 130 LEU A N 1
ATOM 1028 C CA . LEU A 1 130 ? -2.398 -3.344 5.632 1.00 85.00 130 LEU A CA 1
ATOM 1029 C C . LEU A 1 130 ? -3.388 -4.489 5.843 1.00 85.00 130 LEU A C 1
ATOM 1031 O O . LEU A 1 130 ? -4.454 -4.512 5.228 1.00 85.00 130 LEU A O 1
ATOM 1035 N N . LEU A 1 131 ? -3.047 -5.399 6.748 1.00 83.88 131 LEU A N 1
ATOM 1036 C CA . LEU A 1 131 ? -3.818 -6.583 7.095 1.00 83.88 131 LEU A CA 1
ATOM 1037 C C . LEU A 1 131 ? -4.251 -6.552 8.561 1.00 83.88 131 LEU A C 1
ATOM 1039 O O . LEU A 1 131 ? -3.620 -5.922 9.413 1.00 83.88 131 LEU A O 1
ATOM 1043 N N . GLN A 1 132 ? -5.346 -7.247 8.855 1.00 80.75 132 GLN A N 1
ATOM 1044 C CA . GLN A 1 132 ? -5.966 -7.242 10.180 1.00 80.75 132 GLN A CA 1
ATOM 1045 C C . GLN A 1 132 ? -5.141 -7.953 11.256 1.00 80.75 132 GLN A C 1
ATOM 1047 O O . GLN A 1 132 ? -5.216 -7.588 12.429 1.00 80.75 132 GLN A O 1
ATOM 1052 N N . SER A 1 133 ? -4.352 -8.957 10.882 1.00 78.81 133 SER A N 1
ATOM 1053 C CA . SER A 1 133 ? -3.608 -9.794 11.823 1.00 78.81 133 SER A CA 1
ATOM 1054 C C . SER A 1 133 ? -2.352 -10.389 11.188 1.00 78.81 133 SER A C 1
ATOM 1056 O O . SER A 1 133 ? -2.163 -10.339 9.973 1.00 78.81 133 SER A O 1
ATOM 1058 N N . PHE A 1 134 ? -1.484 -10.974 12.009 1.00 78.94 134 PHE A N 1
ATOM 1059 C CA . PHE A 1 134 ? -0.341 -11.731 11.508 1.00 78.94 134 PHE A CA 1
ATOM 1060 C C . PHE A 1 134 ? -0.800 -12.969 10.721 1.00 78.94 134 PHE A C 1
ATOM 1062 O O . PHE A 1 134 ? -0.296 -13.241 9.637 1.00 78.94 134 PHE A O 1
ATOM 1069 N N . ASP A 1 135 ? -1.840 -13.659 11.199 1.00 81.50 135 ASP A N 1
ATOM 1070 C CA . ASP A 1 135 ? -2.431 -14.807 10.499 1.00 81.50 135 ASP A CA 1
ATOM 1071 C C . ASP A 1 135 ? -2.941 -14.434 9.101 1.00 81.50 135 ASP A C 1
ATOM 1073 O O . ASP A 1 135 ? -2.870 -15.239 8.173 1.00 81.50 135 ASP A O 1
ATOM 1077 N N . ALA A 1 136 ? -3.435 -13.207 8.924 1.00 80.69 136 ALA A N 1
ATOM 1078 C CA . ALA A 1 136 ? -3.824 -12.696 7.618 1.00 80.69 136 ALA A CA 1
ATOM 1079 C C . ALA A 1 136 ? -2.635 -12.580 6.651 1.00 80.69 136 ALA A C 1
ATOM 1081 O O . ALA A 1 136 ? -2.793 -12.880 5.468 1.00 80.69 136 ALA A O 1
ATOM 1082 N N . ILE A 1 137 ? -1.447 -12.196 7.138 1.00 76.50 137 ILE A N 1
ATOM 1083 C CA . ILE A 1 137 ? -0.220 -12.184 6.323 1.00 76.50 137 ILE A CA 1
ATOM 1084 C C . ILE A 1 137 ? 0.091 -13.599 5.846 1.00 76.50 137 ILE A C 1
ATOM 1086 O O . ILE A 1 137 ? 0.335 -13.803 4.660 1.00 76.50 137 ILE A O 1
ATOM 1090 N N . GLU A 1 138 ? 0.046 -14.576 6.751 1.00 75.81 138 GLU A N 1
ATOM 1091 C CA . GLU A 1 138 ? 0.345 -15.974 6.433 1.00 75.81 138 GLU A CA 1
ATOM 1092 C C . GLU A 1 138 ? -0.649 -16.537 5.401 1.00 75.81 138 GLU A C 1
ATOM 1094 O O . GLU A 1 138 ? -0.239 -17.097 4.385 1.00 75.81 138 GLU A O 1
ATOM 1099 N N . LYS A 1 139 ? -1.955 -16.298 5.590 1.00 76.06 139 LYS A N 1
ATOM 1100 C CA . LYS A 1 139 ? -2.995 -16.692 4.624 1.00 76.06 139 LYS A CA 1
ATOM 1101 C C . LYS A 1 139 ? -2.808 -16.031 3.263 1.00 76.06 139 LYS A C 1
ATOM 1103 O O . LYS A 1 139 ? -2.993 -16.678 2.233 1.00 76.06 139 LYS A O 1
ATOM 1108 N N . TRP A 1 140 ? -2.485 -14.737 3.245 1.00 74.38 140 TRP A N 1
ATOM 1109 C CA . TRP A 1 140 ? -2.317 -14.009 1.995 1.00 74.38 140 TRP A CA 1
ATOM 1110 C C . TRP A 1 140 ? -1.052 -14.450 1.260 1.00 74.38 140 TRP A C 1
ATOM 1112 O O . TRP A 1 140 ? -1.098 -14.640 0.045 1.00 74.38 140 TRP A O 1
ATOM 1122 N N . ARG A 1 141 ? 0.036 -14.729 1.993 1.00 69.56 141 ARG A N 1
ATOM 1123 C CA . ARG A 1 141 ? 1.263 -15.319 1.445 1.00 69.56 141 ARG A CA 1
ATOM 1124 C C . ARG A 1 141 ? 0.966 -16.609 0.688 1.00 69.56 141 ARG A C 1
ATOM 1126 O O . ARG A 1 141 ? 1.458 -16.773 -0.420 1.00 69.56 141 ARG A O 1
ATOM 1133 N N . ASP A 1 142 ? 0.125 -17.477 1.242 1.00 70.19 142 ASP A N 1
ATOM 1134 C CA . ASP A 1 142 ? -0.188 -18.784 0.657 1.00 70.19 142 ASP A CA 1
ATOM 1135 C C . ASP A 1 142 ? -1.284 -18.722 -0.433 1.00 70.19 142 ASP A C 1
ATOM 1137 O O . ASP A 1 142 ? -1.602 -19.727 -1.074 1.00 70.19 142 ASP A O 1
ATOM 1141 N N . CYS A 1 143 ? -1.837 -17.535 -0.710 1.00 68.00 143 CYS A N 1
ATOM 1142 C CA . CYS A 1 143 ? -2.874 -17.341 -1.719 1.00 68.00 143 CYS A CA 1
ATOM 1143 C C . CYS A 1 143 ? -2.312 -17.541 -3.150 1.00 68.00 143 CYS A C 1
ATOM 1145 O O . CYS A 1 143 ? -1.346 -16.870 -3.537 1.00 68.00 143 CYS A O 1
ATOM 1147 N N . PRO A 1 144 ? -2.910 -18.412 -3.996 1.00 67.31 144 PRO A N 1
ATOM 1148 C CA . PRO A 1 144 ? -2.451 -18.643 -5.376 1.00 67.31 144 PRO A CA 1
ATOM 1149 C C . PRO A 1 144 ? -2.480 -17.388 -6.257 1.00 67.31 144 PRO A C 1
ATOM 1151 O O . PRO A 1 144 ? -1.659 -17.207 -7.161 1.00 67.31 144 PRO A O 1
ATOM 1154 N N . VAL A 1 145 ? -3.434 -16.507 -5.974 1.00 64.00 145 VAL A N 1
ATOM 1155 C CA . VAL A 1 145 ? -3.612 -15.227 -6.651 1.00 64.00 145 VAL A CA 1
ATOM 1156 C C . VAL A 1 145 ? -2.494 -14.259 -6.270 1.00 64.00 145 VAL A C 1
ATOM 1158 O O . VAL A 1 145 ? -1.857 -13.689 -7.150 1.00 64.00 145 VAL A O 1
ATOM 1161 N N . HIS A 1 146 ? -2.145 -14.174 -4.985 1.00 62.25 146 HIS A N 1
ATOM 1162 C CA . HIS A 1 146 ? -1.007 -13.381 -4.521 1.00 62.25 146 HIS A CA 1
ATOM 1163 C C . HIS A 1 146 ? 0.320 -13.855 -5.138 1.00 62.25 146 HIS A C 1
ATOM 1165 O O . HIS A 1 146 ? 1.099 -13.048 -5.645 1.00 62.25 146 HIS A O 1
ATOM 1171 N N . HIS A 1 147 ? 0.540 -15.171 -5.214 1.00 61.53 147 HIS A N 1
ATOM 1172 C CA . HIS A 1 147 ? 1.685 -15.751 -5.926 1.00 61.53 147 HIS A CA 1
ATOM 1173 C C . HIS A 1 147 ? 1.731 -15.362 -7.409 1.00 61.53 147 HIS A C 1
ATOM 1175 O O . HIS A 1 147 ? 2.810 -15.201 -7.986 1.00 61.53 147 HIS A O 1
ATOM 1181 N N . THR A 1 148 ? 0.564 -15.241 -8.040 1.00 58.88 148 THR A N 1
ATOM 1182 C CA . THR A 1 148 ? 0.435 -14.814 -9.435 1.00 58.88 148 THR A CA 1
ATOM 1183 C C . THR A 1 148 ? 0.731 -13.321 -9.555 1.00 58.88 148 THR A C 1
ATOM 1185 O O . THR A 1 148 ? 1.576 -12.942 -10.363 1.00 58.88 148 THR A O 1
ATOM 1188 N N . ALA A 1 149 ? 0.148 -12.488 -8.692 1.00 58.66 149 ALA A N 1
ATOM 1189 C CA . ALA A 1 149 ? 0.400 -11.054 -8.628 1.00 58.66 149 ALA A CA 1
ATOM 1190 C C . ALA A 1 149 ? 1.887 -10.741 -8.402 1.00 58.66 149 ALA A C 1
ATOM 1192 O O . ALA A 1 149 ? 2.440 -9.966 -9.169 1.00 58.66 149 ALA A O 1
ATOM 1193 N N . ILE A 1 150 ? 2.591 -11.401 -7.470 1.00 58.16 150 ILE A N 1
ATOM 1194 C CA . ILE A 1 150 ? 4.042 -11.197 -7.257 1.00 58.16 150 ILE A CA 1
ATOM 1195 C C . ILE A 1 150 ? 4.850 -11.400 -8.552 1.00 58.16 150 ILE A C 1
ATOM 1197 O O . ILE A 1 150 ? 5.796 -10.655 -8.822 1.00 58.16 150 ILE A O 1
ATOM 1201 N N . LYS A 1 151 ? 4.488 -12.389 -9.382 1.00 52.06 151 LYS A N 1
ATOM 1202 C CA . LYS A 1 151 ? 5.187 -12.647 -10.655 1.00 52.06 151 LYS A CA 1
ATOM 1203 C C . LYS A 1 151 ? 5.042 -11.493 -11.649 1.00 52.06 151 LYS A C 1
ATOM 1205 O O . LYS A 1 151 ? 5.962 -11.268 -12.431 1.00 52.06 151 LYS A O 1
ATOM 1210 N N . TYR A 1 152 ? 3.923 -10.771 -11.611 1.00 49.94 152 TYR A N 1
ATOM 1211 C CA . TYR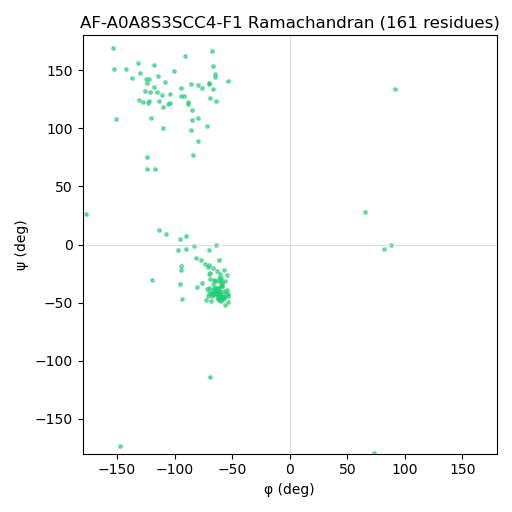 A 1 152 ? 3.639 -9.650 -12.512 1.00 49.94 152 TYR A CA 1
ATOM 1212 C C . TYR A 1 152 ? 4.004 -8.283 -11.912 1.00 49.94 152 TYR A C 1
ATOM 1214 O O . TYR A 1 152 ? 4.483 -7.414 -12.634 1.00 49.94 152 TYR A O 1
ATOM 1222 N N . VAL A 1 153 ? 3.862 -8.107 -10.595 1.00 50.47 153 VAL A N 1
ATOM 1223 C CA . VAL A 1 153 ? 4.187 -6.880 -9.845 1.00 50.47 153 VAL A CA 1
ATOM 1224 C C . VAL A 1 153 ? 5.701 -6.654 -9.754 1.00 50.47 153 VAL A C 1
ATOM 1226 O O . VAL A 1 153 ? 6.133 -5.516 -9.633 1.00 50.47 153 VAL A O 1
ATOM 1229 N N . ASN A 1 154 ? 6.536 -7.680 -9.964 1.00 42.44 154 ASN A N 1
ATOM 1230 C CA . ASN A 1 154 ? 7.974 -7.497 -10.233 1.00 42.44 154 ASN A CA 1
ATOM 1231 C C . ASN A 1 154 ? 8.279 -6.739 -11.550 1.00 42.44 154 ASN A C 1
ATOM 1233 O O . ASN A 1 154 ? 9.441 -6.509 -11.881 1.00 42.44 154 ASN A O 1
ATOM 1237 N N . ILE A 1 155 ? 7.253 -6.334 -12.304 1.00 41.84 155 ILE A N 1
ATOM 1238 C CA . ILE A 1 155 ? 7.337 -5.436 -13.456 1.00 41.84 155 ILE A CA 1
ATOM 1239 C C . ILE A 1 155 ? 6.524 -4.169 -13.135 1.00 41.84 155 ILE A C 1
ATOM 1241 O O . ILE A 1 155 ? 5.506 -3.905 -13.769 1.00 41.84 155 ILE A O 1
ATOM 1245 N N . GLN A 1 156 ? 6.929 -3.373 -12.139 1.00 40.19 156 GLN A N 1
ATOM 1246 C CA . GLN A 1 156 ? 6.335 -2.041 -11.980 1.00 40.19 156 GLN A CA 1
ATOM 1247 C C . GLN A 1 156 ? 6.908 -1.076 -13.033 1.00 40.19 156 GLN A C 1
ATOM 1249 O O . GLN A 1 156 ? 8.098 -1.038 -13.340 1.00 40.19 156 GLN A O 1
ATOM 1254 N N . VAL A 1 157 ? 6.020 -0.316 -13.660 1.00 35.59 157 VAL A N 1
ATOM 1255 C CA . VAL A 1 157 ? 6.311 0.711 -14.661 1.00 35.59 157 VAL A CA 1
ATOM 1256 C C . VAL A 1 157 ? 5.922 2.056 -14.035 1.00 35.59 157 VAL A C 1
ATOM 1258 O O . VAL A 1 157 ? 4.772 2.199 -13.640 1.00 35.59 157 VAL A O 1
ATOM 1261 N N . ALA A 1 158 ? 6.844 3.033 -13.948 1.00 30.80 158 ALA A N 1
ATOM 1262 C CA . ALA A 1 158 ? 6.610 4.338 -13.276 1.00 30.80 158 ALA A CA 1
ATOM 1263 C C . ALA A 1 158 ? 5.522 5.177 -13.902 1.00 30.80 158 ALA A C 1
ATOM 1265 O O . ALA A 1 158 ? 4.954 6.049 -13.250 1.00 30.80 158 ALA A O 1
ATOM 1266 N N . SER A 1 159 ? 5.340 5.065 -15.207 1.00 30.89 159 SER A N 1
ATOM 1267 C CA . SER A 1 159 ? 4.492 6.018 -15.887 1.00 30.89 159 SER A CA 1
ATOM 1268 C C . SER A 1 159 ? 3.071 5.520 -15.764 1.00 30.89 159 SER A C 1
ATOM 1270 O O . SER A 1 159 ? 2.771 4.546 -16.450 1.00 30.89 159 SER A O 1
ATOM 1272 N N . LEU A 1 160 ? 2.242 6.163 -14.931 1.00 28.34 160 LEU A N 1
ATOM 1273 C CA . LEU A 1 160 ? 0.821 6.417 -15.231 1.00 28.34 160 LEU A CA 1
ATOM 1274 C C . LEU A 1 160 ? 0.039 7.241 -14.180 1.00 28.34 160 LEU A C 1
ATOM 1276 O O . LEU A 1 160 ? -1.186 7.180 -14.152 1.00 28.34 160 LEU A O 1
ATOM 1280 N N . PHE A 1 161 ? 0.695 8.102 -13.395 1.00 29.33 161 PHE A N 1
ATOM 1281 C CA . PHE A 1 161 ? -0.006 9.136 -12.616 1.00 29.33 161 PHE A CA 1
ATOM 1282 C C . PHE A 1 161 ? 0.521 10.538 -12.933 1.00 29.33 161 PHE A C 1
ATOM 1284 O O . PHE A 1 161 ? 1.087 11.223 -12.090 1.00 29.33 161 PHE A O 1
ATOM 1291 N N . THR A 1 162 ? 0.324 10.985 -14.172 1.00 22.28 162 THR A N 1
ATOM 1292 C CA . THR A 1 162 ? 0.189 12.424 -14.428 1.00 22.28 162 THR A CA 1
ATOM 1293 C C . THR A 1 162 ? -1.241 12.814 -14.072 1.00 22.28 162 THR A C 1
ATOM 1295 O O . THR A 1 162 ? -2.171 12.397 -14.764 1.00 22.28 162 THR A O 1
ATOM 1298 N N . CYS A 1 163 ? -1.411 13.558 -12.977 1.00 24.86 163 CYS A N 1
ATOM 1299 C CA . CYS A 1 163 ? -2.536 14.484 -12.868 1.00 24.86 163 CYS A CA 1
ATOM 1300 C C . CYS A 1 163 ? -2.314 15.634 -13.854 1.00 24.86 163 CYS A C 1
ATOM 1302 O O . CYS A 1 163 ? -1.144 16.073 -13.957 1.00 24.86 163 CYS A O 1
#

Secondary structure (DSSP, 8-state):
---HHHHHHHHHHHHHHHHHHHHHHHHHTTS---THHHH-EEEE-TTS-EEEEE-TT-HHHHHTS-TTT--EEEEEEEPPBPGGG--HHHHHHHHHHHHHHHHHHHT-TTEEEEEEEE-SSTT-EEEEEEESSHHHHHHHHT-HHHHHHHHHHTS-BS-----

Mean predicted aligned error: 9.19 Å

Solvent-accessible surface area (backbone atoms only — not comparable to full-atom values): 9377 Å² total; per-residue (Å²): 131,84,54,72,66,55,54,54,51,52,52,49,51,54,52,52,51,52,50,50,51,53,53,50,44,71,75,44,69,86,58,87,66,59,78,47,24,74,74,38,43,76,51,63,45,98,87,66,41,52,30,34,39,28,23,57,70,35,73,66,59,57,75,76,47,68,81,83,82,65,79,31,64,51,76,48,82,31,68,41,48,59,66,92,79,53,53,70,73,56,52,54,51,51,51,54,50,52,54,50,52,48,58,49,42,57,72,35,89,46,45,52,35,40,36,42,30,56,42,95,64,89,66,15,42,36,35,41,38,36,31,76,35,65,68,41,50,57,54,46,67,72,30,72,64,48,56,50,47,55,71,54,54,78,64,35,60,51,73,83,80,83,128

Radius of gyration: 15.54 Å; Cα contacts (8 Å, |Δi|>4): 207; chains: 1; bounding box: 43×35×44 Å

pLDDT: mean 70.94, std 14.3, range [22.28, 87.69]

Foldseek 3Di:
DPDPVNVVQQVVVLVLVLVVVVVVLVVCVPPPCDPCLLVWDWDADPVGWIKTKHFLPDSPVVVVADSPDDWPKDKDWEQADDPVPADPVNVVVVVVLVSVVSVVLNVQPQWGMKMWIADPPRLIIMMMTTGRDNVSVVVLVPDPVSVVSVVVRNHHHNDDDDD

Organism: Mytilus edulis (NCBI:txid6550)

Nearest PDB structures (foldseek):
  4kia-assembly1_A  TM=6.190E-01  e=2.206E-02  Listeria monocytogenes EGD-e
  1y0h-assembly1_B  TM=6.317E-01  e=1.907E-01  Mycobacterium tuberculosis
  4oz5-assembly1_A  TM=4.166E-01  e=3.160E-02  Bacillus spizizenii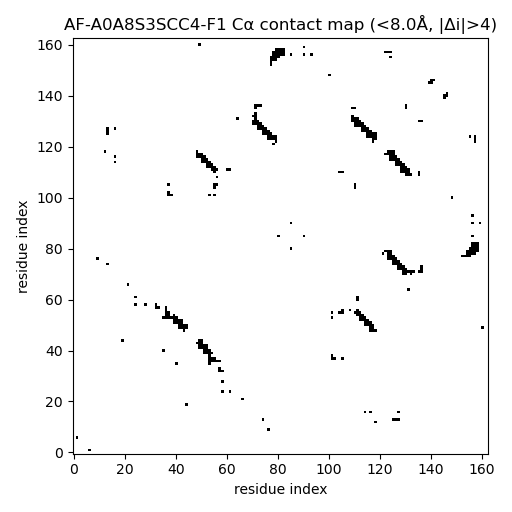 ATCC 6633 = JCM 2499
  4ae5-assembly4_D  TM=5.078E-0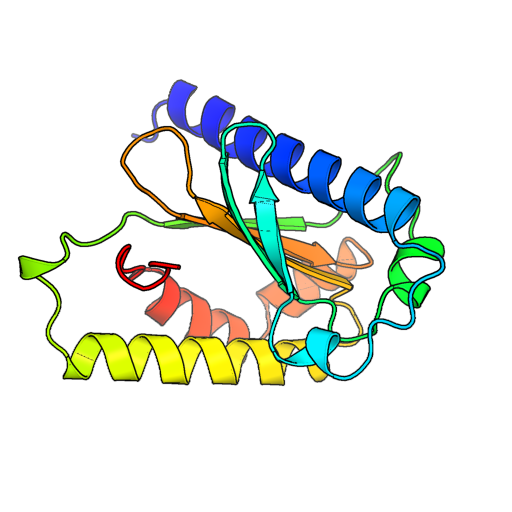1  e=1.594E-01  Staphylococcus aureus
  4ae5-assembly3_C  TM=4.911E-01  e=1.254E-01  Staphylococcus aureus